Protein AF-A0A9J5Y312-F1 (afdb_monomer)

Organism: Solanum commersonii (NCBI:txid4109)

Radius of gyration: 21.86 Å; Cα contacts (8 Å, |Δi|>4): 19; chains: 1; bounding box: 43×41×53 Å

Mean predicted aligned error: 14.13 Å

Foldseek 3Di:
DVVVVCVVPVVPPPPPPPDPDPDDPDPVVVVVVVVVVQQQDAPDPPHPDGNVRVVVVVVVVPPD

Secondary structure (DSSP, 8-state):
--HHHHHHHHTTSS--------PPPPHHHHHHHHHHH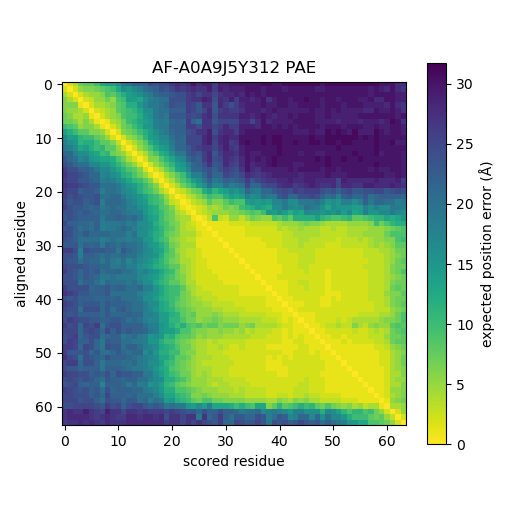HHHSBSSTT-S-BHHHHHHHHHHHT--

Sequence (64 aa):
MHDMVQDAFTVHFDFEYGNQGEEAPNAECKIFFEQLEATSRPLYEGSPHSQLSIAVRLLSIKSN

Solvent-accessible surface area (backbone atoms only — not comparable to full-atom values): 4107 Å² total; per-residue (Å²): 126,76,64,71,59,50,56,74,60,61,68,67,79,77,64,69,88,70,69,88,61,82,73,76,76,56,67,65,58,51,52,51,47,54,53,51,54,62,36,59,40,52,74,47,93,92,45,96,48,18,58,49,61,48,52,52,52,59,56,60,68,69,76,114

pLDDT: mean 78.29, std 18.82, range [49.16, 97.75]

Structure (mmCIF, N/CA/C/O backbone):
data_AF-A0A9J5Y312-F1
#
_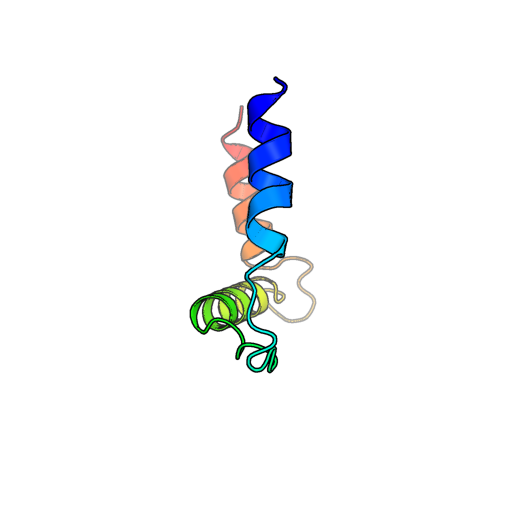entry.id   AF-A0A9J5Y312-F1
#
loop_
_atom_site.group_PDB
_atom_site.id
_atom_site.typ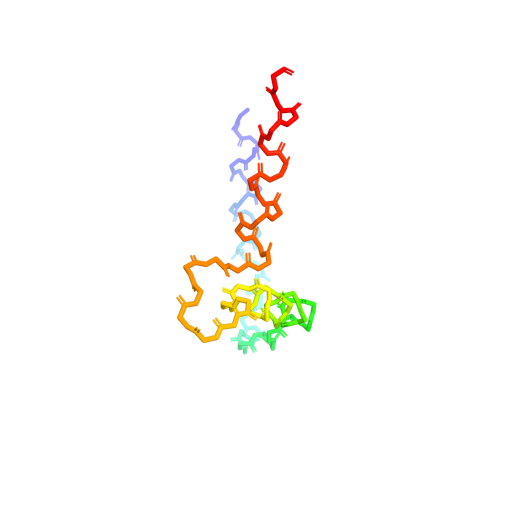e_symbol
_atom_site.label_atom_id
_atom_site.label_alt_id
_atom_site.label_comp_id
_atom_site.label_asym_id
_atom_site.label_entity_id
_atom_site.label_seq_id
_atom_site.pdbx_PDB_ins_code
_atom_site.Cartn_x
_atom_site.Cartn_y
_atom_site.Cartn_z
_atom_site.occupancy
_atom_site.B_iso_or_equiv
_atom_site.auth_seq_id
_atom_site.auth_comp_id
_atom_site.auth_asym_id
_atom_site.auth_atom_id
_atom_site.pdbx_PDB_model_num
ATOM 1 N N . MET A 1 1 ? 27.241 32.993 -7.187 1.00 54.56 1 MET A N 1
ATOM 2 C CA . MET A 1 1 ? 25.819 32.871 -7.592 1.00 54.56 1 MET A CA 1
ATOM 3 C C . MET A 1 1 ? 25.558 33.158 -9.072 1.00 54.56 1 MET A C 1
ATOM 5 O O . MET A 1 1 ? 24.480 32.816 -9.524 1.00 54.56 1 MET A O 1
ATOM 9 N N . HIS A 1 2 ? 26.489 33.742 -9.840 1.00 55.41 2 HIS A N 1
ATOM 10 C CA . HIS A 1 2 ? 26.295 33.939 -11.290 1.00 55.41 2 HIS A CA 1
ATOM 11 C C . HIS A 1 2 ? 26.665 32.701 -12.135 1.00 55.41 2 HIS A C 1
ATOM 13 O O . HIS A 1 2 ? 26.286 32.609 -13.291 1.00 55.41 2 HIS A O 1
ATOM 19 N N . ASP A 1 3 ? 27.357 31.735 -11.525 1.00 58.06 3 ASP A N 1
ATOM 20 C CA . ASP A 1 3 ? 27.953 30.574 -12.202 1.00 58.06 3 ASP A CA 1
ATOM 21 C C . ASP A 1 3 ? 26.960 29.409 -12.402 1.00 58.06 3 ASP A C 1
ATOM 23 O O . ASP A 1 3 ? 26.955 28.734 -13.422 1.00 58.06 3 ASP A O 1
ATOM 27 N N . MET A 1 4 ? 26.017 29.228 -11.469 1.00 61.38 4 MET A N 1
ATOM 28 C CA . MET A 1 4 ? 25.004 28.157 -11.547 1.00 61.38 4 MET A CA 1
ATOM 29 C C . MET A 1 4 ? 23.887 28.451 -12.557 1.00 61.38 4 MET A C 1
ATOM 31 O O . MET A 1 4 ? 23.195 27.543 -13.003 1.00 61.38 4 MET A O 1
ATOM 35 N N . VAL A 1 5 ? 23.683 29.727 -12.895 1.00 57.94 5 VAL A N 1
ATOM 36 C CA . VAL A 1 5 ? 22.678 30.142 -13.885 1.00 57.94 5 VAL A CA 1
ATOM 37 C C . VAL A 1 5 ? 23.203 29.878 -15.295 1.00 57.94 5 VAL A C 1
ATOM 39 O O . VAL A 1 5 ? 22.441 29.510 -16.178 1.00 57.94 5 VAL A O 1
ATOM 42 N N . GLN A 1 6 ? 24.512 30.018 -15.501 1.00 57.38 6 GLN A N 1
ATOM 43 C CA . GLN A 1 6 ? 25.140 29.871 -16.807 1.00 57.38 6 GLN A CA 1
ATOM 44 C C . GLN A 1 6 ? 25.213 28.402 -17.246 1.00 57.38 6 GLN A C 1
ATOM 46 O O . GLN A 1 6 ? 24.998 28.113 -18.422 1.00 57.38 6 GLN A O 1
ATOM 51 N N . ASP A 1 7 ? 25.394 27.475 -16.303 1.00 59.00 7 ASP A N 1
ATOM 52 C CA . ASP A 1 7 ? 25.369 26.033 -16.568 1.00 59.00 7 ASP A CA 1
ATOM 53 C C . ASP A 1 7 ? 23.985 25.567 -17.061 1.00 59.00 7 ASP A C 1
ATOM 55 O O . ASP A 1 7 ? 23.884 24.896 -18.082 1.00 59.00 7 ASP A O 1
ATOM 59 N N . ALA A 1 8 ? 22.897 26.052 -16.446 1.00 57.16 8 ALA A N 1
ATOM 60 C CA . ALA A 1 8 ? 21.522 25.702 -16.824 1.00 57.16 8 ALA A CA 1
ATOM 61 C C . ALA A 1 8 ? 21.120 26.137 -18.250 1.00 57.16 8 ALA A C 1
ATOM 63 O O . ALA A 1 8 ? 20.259 25.507 -18.863 1.00 57.16 8 ALA A O 1
ATOM 64 N N . PHE A 1 9 ? 21.731 27.198 -18.790 1.00 54.88 9 PHE A N 1
ATOM 65 C CA . PHE A 1 9 ? 21.449 27.689 -20.146 1.00 54.88 9 PHE A CA 1
ATOM 66 C C . PHE A 1 9 ? 22.474 27.230 -21.196 1.00 54.88 9 PHE A C 1
ATOM 68 O O . PHE A 1 9 ? 22.168 27.262 -22.388 1.00 54.88 9 PHE A O 1
ATOM 75 N N . THR A 1 10 ? 23.667 26.780 -20.788 1.00 49.16 10 THR A N 1
ATOM 76 C CA . THR A 1 10 ? 24.722 26.337 -21.722 1.00 49.16 10 THR A CA 1
ATOM 77 C C . THR A 1 10 ? 24.427 24.955 -22.313 1.00 49.16 10 THR A C 1
ATOM 79 O O . THR A 1 10 ? 24.797 24.689 -23.453 1.00 49.16 10 THR A O 1
ATOM 82 N N . VAL A 1 11 ? 23.665 24.105 -21.613 1.00 54.22 11 VAL A N 1
ATOM 83 C CA . VAL A 1 11 ? 23.297 22.760 -22.106 1.00 54.22 11 VAL A CA 1
ATOM 84 C C . VAL A 1 11 ? 22.272 22.786 -23.254 1.00 54.22 11 VAL A C 1
ATOM 86 O O . VAL A 1 11 ? 21.951 21.743 -23.816 1.00 54.22 11 VAL A O 1
ATOM 89 N N . HIS A 1 12 ? 21.740 23.956 -23.626 1.00 53.22 12 HIS A N 1
ATOM 90 C CA . HIS A 1 12 ? 20.595 24.035 -24.537 1.00 53.22 12 HIS A CA 1
ATOM 91 C C . HIS A 1 12 ? 20.924 24.380 -26.000 1.00 53.22 12 HIS A C 1
ATOM 93 O O . HIS A 1 12 ? 20.002 24.435 -26.815 1.00 53.22 12 HIS A O 1
ATOM 99 N N . PHE A 1 13 ? 22.195 24.599 -26.359 1.00 50.31 13 PHE A N 1
ATOM 100 C CA . PHE A 1 13 ? 22.565 24.985 -27.732 1.00 50.31 13 PHE A CA 1
ATOM 101 C C . PHE A 1 13 ? 23.105 23.855 -28.614 1.00 50.31 13 PHE A C 1
ATOM 103 O O . PHE A 1 13 ? 23.100 24.019 -29.829 1.00 50.31 13 PHE A O 1
ATOM 110 N N . ASP A 1 14 ? 23.473 22.710 -28.034 1.00 49.50 14 ASP A N 1
ATOM 111 C CA . ASP A 1 14 ? 23.980 21.541 -28.778 1.00 49.50 14 ASP A CA 1
ATOM 112 C C . ASP A 1 14 ? 23.060 20.314 -28.664 1.00 49.50 14 ASP A C 1
ATOM 114 O O . ASP A 1 14 ? 23.441 19.199 -29.016 1.00 49.50 14 ASP A O 1
ATOM 118 N N . PHE A 1 15 ? 21.828 20.500 -28.174 1.00 52.69 15 PHE A N 1
ATOM 119 C CA . PHE A 1 15 ? 20.850 19.420 -28.123 1.00 52.69 15 PHE A CA 1
ATOM 120 C C . PHE A 1 15 ? 20.361 19.142 -29.544 1.00 52.69 15 PHE A C 1
ATOM 122 O O . PHE A 1 15 ? 19.423 19.775 -30.038 1.00 52.69 15 PHE A O 1
ATOM 129 N N . GLU A 1 16 ? 21.049 18.213 -30.212 1.00 50.81 16 GLU A N 1
ATOM 130 C CA . GLU A 1 16 ? 20.533 17.491 -31.362 1.00 50.81 16 GLU A CA 1
ATOM 131 C C . GLU A 1 16 ? 19.037 17.256 -31.146 1.00 50.81 16 GLU A C 1
ATOM 133 O O . GLU A 1 16 ? 18.612 16.575 -30.213 1.00 50.81 16 GLU A O 1
ATOM 138 N N . TYR A 1 17 ? 18.225 17.798 -32.049 1.00 53.09 17 TYR A N 1
ATOM 139 C CA . TYR A 1 17 ? 16.815 17.450 -32.238 1.00 53.09 17 TYR A CA 1
ATOM 140 C C . TYR A 1 17 ? 16.675 15.990 -32.738 1.00 53.09 17 TYR A C 1
ATOM 142 O O . TYR A 1 17 ? 15.848 15.666 -33.588 1.00 53.09 17 TYR A O 1
ATOM 150 N N . GLY A 1 18 ? 17.529 15.089 -32.255 1.00 50.62 18 GLY A N 1
ATOM 151 C CA . GLY A 1 18 ? 17.509 13.668 -32.518 1.00 50.62 18 GLY A CA 1
ATOM 152 C C . GLY A 1 18 ? 16.435 13.035 -31.657 1.00 50.62 18 GLY A C 1
ATOM 153 O O . GLY A 1 18 ? 16.704 12.609 -30.544 1.00 50.62 18 GLY A O 1
ATOM 154 N N . ASN A 1 19 ? 15.216 12.974 -32.190 1.00 58.34 19 ASN A N 1
ATOM 155 C CA . ASN A 1 19 ? 14.181 12.057 -31.727 1.00 58.34 19 ASN A CA 1
ATOM 156 C C . ASN A 1 19 ? 13.918 12.120 -30.208 1.00 58.34 19 ASN A C 1
ATOM 158 O O . ASN A 1 19 ? 14.222 11.177 -29.477 1.00 58.34 19 ASN A O 1
ATOM 162 N N . GLN A 1 20 ? 13.251 13.184 -29.750 1.00 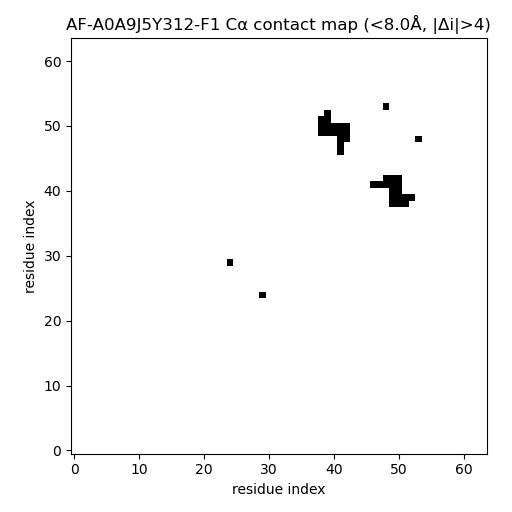58.44 20 GLN A N 1
ATOM 163 C CA . GLN A 1 20 ? 12.496 13.164 -28.488 1.00 58.44 20 GLN A CA 1
ATOM 164 C C . GLN A 1 20 ? 11.271 12.234 -28.626 1.00 58.44 20 GLN A C 1
ATOM 166 O O . GLN A 1 20 ? 10.131 12.646 -28.432 1.00 58.44 20 GLN A O 1
ATOM 171 N N . GLY A 1 21 ? 11.483 10.987 -29.055 1.00 62.25 21 GLY A N 1
ATOM 172 C CA . GLY A 1 21 ? 10.478 9.951 -28.888 1.00 62.25 21 GLY A CA 1
ATOM 173 C C . GLY A 1 21 ? 10.244 9.801 -27.392 1.00 62.25 21 GLY A C 1
ATOM 174 O O . GLY A 1 21 ? 11.215 9.804 -26.636 1.00 62.25 21 GLY A O 1
ATOM 175 N N . GLU A 1 22 ? 8.979 9.732 -26.974 1.00 66.56 22 GLU A N 1
ATOM 176 C CA . GLU A 1 22 ? 8.630 9.469 -25.578 1.00 66.56 22 GLU A CA 1
ATOM 177 C C . GLU A 1 22 ? 9.478 8.300 -25.071 1.00 66.56 22 GLU A C 1
ATOM 179 O O . GLU A 1 22 ? 9.398 7.182 -25.590 1.00 66.56 22 GLU A O 1
ATOM 184 N N . GLU A 1 23 ? 10.352 8.585 -24.106 1.00 69.94 23 GLU A N 1
ATOM 185 C CA . GLU A 1 23 ? 11.160 7.554 -23.479 1.00 69.94 23 GLU A CA 1
ATOM 186 C C . GLU A 1 23 ? 10.204 6.544 -22.846 1.00 69.94 23 GLU A C 1
ATOM 188 O O . GLU A 1 23 ? 9.259 6.913 -22.140 1.00 69.94 23 GLU A O 1
ATOM 193 N N . ALA A 1 24 ? 10.418 5.259 -23.138 1.00 72.12 24 ALA A N 1
ATOM 194 C CA . ALA A 1 24 ? 9.590 4.213 -22.567 1.00 72.12 24 ALA A CA 1
ATOM 195 C C . ALA A 1 24 ? 9.621 4.334 -21.031 1.00 72.12 24 ALA A C 1
ATOM 197 O O . ALA A 1 24 ? 10.695 4.542 -20.462 1.00 72.12 24 ALA A O 1
ATOM 198 N N . PRO A 1 25 ? 8.472 4.212 -20.343 1.00 71.94 25 PRO A N 1
ATOM 199 C CA . PRO A 1 25 ? 8.419 4.442 -18.909 1.00 71.94 25 PRO A CA 1
ATOM 200 C C . PRO A 1 25 ? 9.429 3.555 -18.178 1.00 71.94 25 PRO A C 1
ATOM 202 O O . PRO A 1 25 ? 9.484 2.347 -18.425 1.00 71.94 25 PRO A O 1
ATOM 205 N N . ASN A 1 26 ? 10.211 4.163 -17.276 1.00 88.12 26 ASN A N 1
ATOM 206 C CA . ASN A 1 26 ? 11.224 3.470 -16.483 1.00 88.12 26 ASN A CA 1
ATOM 207 C C . ASN A 1 26 ? 10.621 2.196 -15.861 1.00 88.12 26 ASN A C 1
ATOM 209 O O . ASN A 1 26 ? 9.634 2.255 -15.119 1.00 88.12 26 ASN A O 1
ATOM 213 N N . ALA A 1 27 ? 11.225 1.044 -16.161 1.00 90.94 27 ALA A N 1
ATOM 214 C CA . ALA A 1 27 ? 10.774 -0.252 -15.670 1.00 90.94 27 ALA A CA 1
ATOM 215 C C . ALA A 1 27 ? 10.728 -0.304 -14.133 1.00 90.94 27 ALA A C 1
ATOM 217 O O . ALA A 1 27 ? 9.797 -0.875 -13.566 1.00 90.94 27 ALA A O 1
ATOM 218 N N . GLU A 1 28 ? 11.671 0.350 -13.454 1.00 92.88 28 GLU A N 1
ATOM 219 C CA . GLU A 1 28 ? 11.682 0.450 -11.993 1.00 92.88 28 GLU A CA 1
ATOM 220 C C . GLU A 1 28 ? 10.508 1.285 -11.474 1.00 92.88 28 GLU A C 1
ATOM 222 O O . GLU A 1 28 ? 9.862 0.896 -10.502 1.00 92.88 28 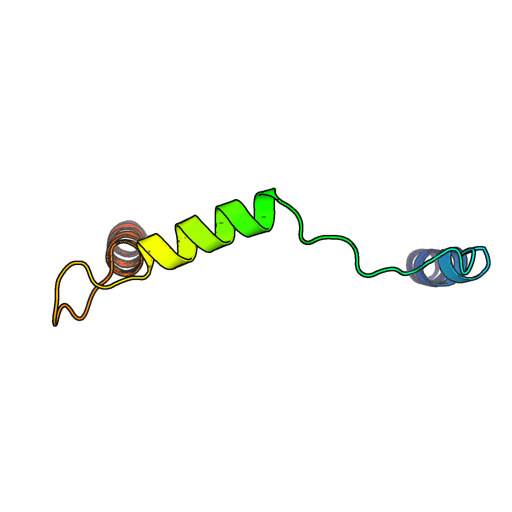GLU A O 1
ATOM 227 N N . CYS A 1 29 ? 10.163 2.383 -12.158 1.00 90.94 29 CYS A N 1
ATOM 228 C CA . CYS A 1 29 ? 8.983 3.185 -11.820 1.00 90.94 29 CYS A CA 1
ATOM 229 C C . CYS A 1 29 ? 7.698 2.370 -11.952 1.00 90.94 29 CYS A C 1
ATOM 231 O O . CYS A 1 29 ? 6.811 2.488 -11.109 1.00 90.94 29 CYS A O 1
ATOM 233 N N . LYS A 1 30 ? 7.598 1.525 -12.984 1.00 90.69 30 LYS A N 1
ATOM 234 C CA . LYS A 1 30 ? 6.448 0.635 -13.158 1.00 90.69 30 LYS A CA 1
ATOM 235 C C . LYS A 1 30 ? 6.340 -0.364 -12.005 1.00 90.69 30 LYS A C 1
ATOM 237 O O . LYS A 1 30 ? 5.271 -0.492 -11.418 1.00 90.69 30 LYS A O 1
ATOM 242 N N . ILE A 1 31 ? 7.446 -1.015 -11.647 1.00 95.00 31 ILE A N 1
ATOM 243 C CA . ILE A 1 31 ? 7.492 -1.965 -10.525 1.00 95.00 31 ILE A CA 1
ATOM 244 C C . ILE A 1 31 ? 7.095 -1.271 -9.216 1.00 95.00 31 ILE A C 1
ATOM 246 O O . ILE A 1 31 ? 6.265 -1.784 -8.466 1.00 95.00 31 ILE A O 1
ATOM 250 N N . PHE A 1 32 ? 7.650 -0.086 -8.955 1.00 95.12 32 PHE A N 1
ATOM 251 C CA . PHE A 1 32 ? 7.306 0.706 -7.779 1.00 95.12 32 PHE A CA 1
ATOM 252 C C . PHE A 1 32 ? 5.816 1.065 -7.752 1.00 95.12 32 PHE A C 1
ATOM 254 O O . PHE A 1 32 ? 5.155 0.907 -6.726 1.00 95.12 32 PHE A O 1
ATOM 261 N N . PHE A 1 33 ? 5.272 1.516 -8.883 1.00 94.19 33 PHE A N 1
ATOM 262 C CA . PHE A 1 33 ? 3.864 1.873 -8.998 1.00 94.19 33 PHE A CA 1
ATOM 263 C C . PHE A 1 33 ? 2.945 0.676 -8.729 1.00 94.19 33 PHE A C 1
ATOM 265 O O . PHE A 1 33 ? 1.999 0.803 -7.958 1.00 94.19 33 PHE A O 1
ATOM 272 N N . GLU A 1 34 ? 3.241 -0.495 -9.295 1.00 96.25 34 GLU A N 1
ATOM 273 C CA . GLU A 1 34 ? 2.461 -1.717 -9.066 1.00 96.25 34 GLU A CA 1
ATOM 274 C C . GLU A 1 34 ? 2.456 -2.121 -7.583 1.00 96.25 34 GLU A C 1
ATOM 276 O O . GLU A 1 34 ? 1.411 -2.472 -7.028 1.00 96.25 34 GLU A O 1
ATOM 281 N N . GLN A 1 35 ? 3.600 -2.012 -6.904 1.00 96.69 35 GLN A N 1
ATOM 282 C CA . GLN A 1 35 ? 3.701 -2.270 -5.465 1.00 96.69 35 GLN A CA 1
ATOM 283 C C . GLN A 1 35 ? 2.908 -1.249 -4.638 1.00 96.69 35 GLN A C 1
ATOM 285 O O . GLN A 1 35 ? 2.202 -1.617 -3.691 1.00 96.69 35 GLN A O 1
ATOM 290 N N . LEU A 1 36 ? 2.999 0.035 -4.989 1.00 96.19 36 LEU A N 1
ATOM 291 C CA . LEU A 1 36 ? 2.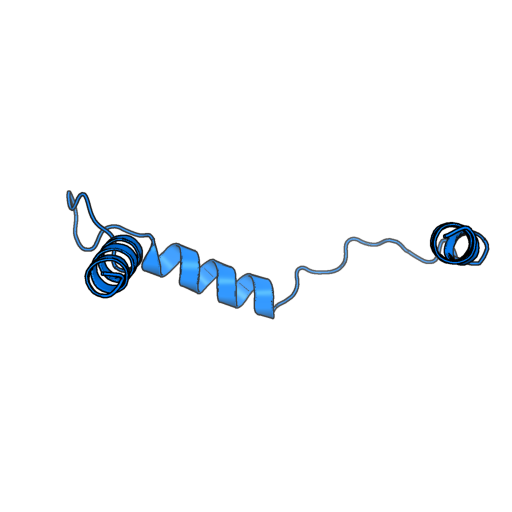257 1.098 -4.319 1.00 96.19 36 LEU A CA 1
ATOM 292 C C . LEU A 1 36 ? 0.749 0.907 -4.492 1.00 96.19 36 LEU A C 1
ATOM 294 O O . LEU A 1 36 ? -0.005 1.005 -3.523 1.00 96.19 36 LEU A O 1
ATOM 298 N N . GLU A 1 37 ? 0.307 0.600 -5.708 1.00 96.44 37 GLU A N 1
ATOM 299 C CA . GLU A 1 37 ? -1.098 0.360 -6.009 1.00 96.44 37 GLU A CA 1
ATOM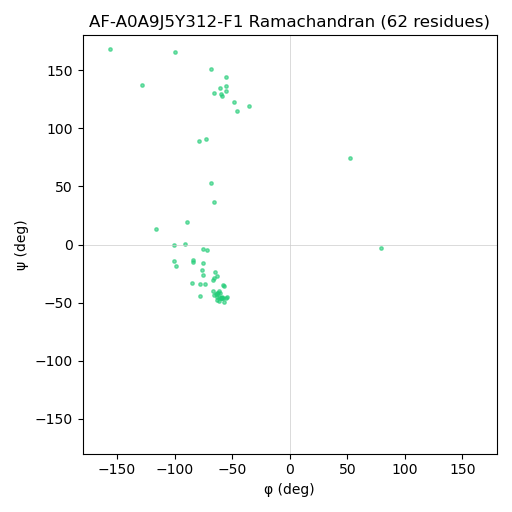 300 C C . GLU A 1 37 ? -1.619 -0.839 -5.209 1.00 96.44 37 GLU A C 1
ATOM 302 O O . GLU A 1 37 ? -2.637 -0.726 -4.524 1.00 96.44 37 GLU A O 1
ATOM 307 N N . ALA A 1 38 ? -0.894 -1.963 -5.216 1.00 96.00 38 ALA A N 1
ATOM 308 C CA . ALA A 1 38 ? -1.270 -3.164 -4.475 1.00 96.00 38 ALA A CA 1
ATOM 309 C C . ALA A 1 38 ? -1.400 -2.903 -2.963 1.00 96.00 38 ALA A C 1
ATOM 311 O O . ALA A 1 38 ? -2.394 -3.296 -2.351 1.00 96.00 38 ALA A O 1
ATOM 312 N N . THR A 1 39 ? -0.439 -2.194 -2.366 1.00 96.69 39 THR A N 1
ATOM 313 C CA . THR A 1 39 ? -0.425 -1.895 -0.919 1.00 96.69 39 THR A CA 1
ATOM 314 C C . THR A 1 39 ? -1.418 -0.808 -0.500 1.00 96.69 39 THR A C 1
ATOM 316 O O . THR A 1 39 ? -1.734 -0.682 0.690 1.00 96.69 39 THR A O 1
ATOM 319 N N . SER A 1 40 ? -1.935 -0.039 -1.462 1.00 95.88 40 SER A N 1
ATOM 320 C CA . SER A 1 40 ? -2.942 1.003 -1.244 1.00 95.88 40 SER A CA 1
ATOM 321 C C . SER A 1 40 ? -4.375 0.467 -1.210 1.00 95.88 40 SER A C 1
ATOM 323 O O . SER A 1 40 ? -5.265 1.165 -0.722 1.00 95.88 40 SER A O 1
ATOM 325 N N . ARG A 1 41 ? -4.622 -0.767 -1.672 1.00 96.25 41 ARG A N 1
ATOM 326 C CA . ARG A 1 41 ? -5.960 -1.381 -1.661 1.00 96.25 41 ARG A CA 1
ATOM 327 C C . ARG A 1 41 ? -6.443 -1.678 -0.229 1.00 96.25 41 ARG A C 1
ATOM 329 O O . ARG A 1 41 ? -5.619 -1.936 0.655 1.00 96.25 41 ARG A O 1
ATOM 336 N N . PRO A 1 42 ? -7.767 -1.663 0.028 1.00 97.38 42 PRO A N 1
ATOM 337 C CA . PRO A 1 42 ? -8.322 -2.075 1.316 1.00 97.38 42 PRO A CA 1
ATOM 338 C C . PRO A 1 42 ? -7.887 -3.494 1.696 1.00 97.38 42 PRO A C 1
ATOM 340 O O . PRO A 1 42 ? -7.799 -4.367 0.838 1.00 97.38 42 PRO A O 1
ATOM 343 N N . LEU A 1 43 ? -7.656 -3.737 2.990 1.00 95.25 43 LEU A N 1
ATOM 344 C CA . LEU A 1 43 ? -7.278 -5.067 3.495 1.00 95.25 43 LEU A CA 1
ATOM 345 C C . LEU A 1 43 ? -8.299 -6.167 3.165 1.00 95.25 43 LEU A C 1
ATOM 347 O O . LEU A 1 43 ? -7.933 -7.321 2.969 1.00 95.25 43 LEU A O 1
ATOM 351 N N . TYR A 1 44 ? -9.576 -5.804 3.170 1.00 94.62 44 TYR A N 1
ATOM 352 C CA . TYR A 1 44 ? -10.724 -6.636 2.830 1.00 94.62 44 TYR A CA 1
ATOM 353 C C . TYR A 1 44 ? -11.871 -5.712 2.395 1.00 94.62 44 TYR A C 1
ATOM 355 O O . TYR A 1 44 ? -11.797 -4.491 2.576 1.00 94.62 44 TYR A O 1
ATOM 363 N N . GLU A 1 45 ? -12.928 -6.274 1.811 1.00 95.88 45 GLU A N 1
ATOM 364 C CA . GLU A 1 45 ? -14.078 -5.502 1.332 1.00 95.88 45 GLU A CA 1
ATOM 365 C C . GLU A 1 45 ? -14.741 -4.702 2.467 1.00 95.88 45 GLU A C 1
ATOM 367 O O . GLU A 1 45 ? -15.040 -5.234 3.533 1.00 95.88 45 GLU A O 1
ATOM 372 N N . GLY A 1 46 ? -14.934 -3.399 2.253 1.00 94.44 46 GLY A N 1
ATOM 373 C CA . GLY A 1 46 ? -15.476 -2.487 3.266 1.00 94.44 46 GLY A CA 1
ATOM 374 C C . GLY A 1 46 ? -14.472 -2.011 4.323 1.00 94.44 46 GLY A C 1
ATOM 375 O O . GLY A 1 46 ? -14.827 -1.173 5.151 1.00 94.44 46 GLY A O 1
ATOM 376 N N . SER A 1 47 ? -13.216 -2.477 4.299 1.00 95.75 47 SER A N 1
ATOM 377 C CA . SER A 1 47 ? -12.181 -1.956 5.198 1.00 95.75 47 SER A CA 1
ATOM 378 C C . SER A 1 47 ? -11.875 -0.484 4.881 1.00 95.75 47 SER A C 1
ATOM 380 O O . SER A 1 47 ? -11.545 -0.162 3.737 1.00 95.75 47 SER A O 1
ATOM 382 N N . PRO A 1 48 ? -11.860 0.416 5.881 1.00 94.19 48 PRO A N 1
ATOM 383 C CA . PRO A 1 48 ? -11.417 1.796 5.690 1.00 94.19 48 PRO A CA 1
ATOM 384 C C . PRO A 1 48 ? -9.887 1.914 5.582 1.00 94.19 48 PRO A C 1
ATOM 386 O O . PRO A 1 48 ? -9.354 3.018 5.454 1.00 94.19 48 PRO A O 1
ATOM 389 N N . HIS A 1 49 ? -9.151 0.809 5.741 1.00 97.19 49 HIS A N 1
ATOM 390 C CA . HIS A 1 49 ? -7.699 0.804 5.877 1.00 97.19 49 HIS A CA 1
ATOM 391 C C . HIS A 1 49 ? -7.035 -0.168 4.902 1.00 97.19 49 HIS A C 1
ATOM 393 O O . HIS A 1 49 ? -7.470 -1.311 4.734 1.00 97.19 49 HIS A O 1
ATOM 399 N N . SER A 1 50 ? -5.941 0.308 4.309 1.00 97.75 50 SER A N 1
ATOM 400 C CA . SER A 1 50 ? -4.977 -0.458 3.521 1.00 97.75 50 SER A CA 1
ATOM 401 C C . SER A 1 50 ? -3.740 -0.808 4.347 1.00 97.75 50 SER A C 1
ATOM 403 O O . SER A 1 50 ? -3.497 -0.195 5.397 1.00 97.75 50 SER A O 1
ATOM 405 N N . GLN A 1 51 ? -2.927 -1.746 3.850 1.00 96.56 51 GLN A N 1
ATOM 406 C CA . GLN A 1 51 ? -1.631 -2.081 4.454 1.00 96.56 51 GLN A CA 1
ATOM 407 C C . GLN A 1 51 ? -0.756 -0.834 4.610 1.00 96.56 51 GLN A C 1
ATOM 409 O O . GLN A 1 51 ? -0.216 -0.593 5.690 1.00 96.56 51 GLN A O 1
ATOM 414 N N . LEU A 1 52 ? -0.700 0.004 3.570 1.00 96.25 52 LEU A N 1
ATOM 415 C CA . LEU A 1 52 ? 0.045 1.258 3.593 1.00 96.25 5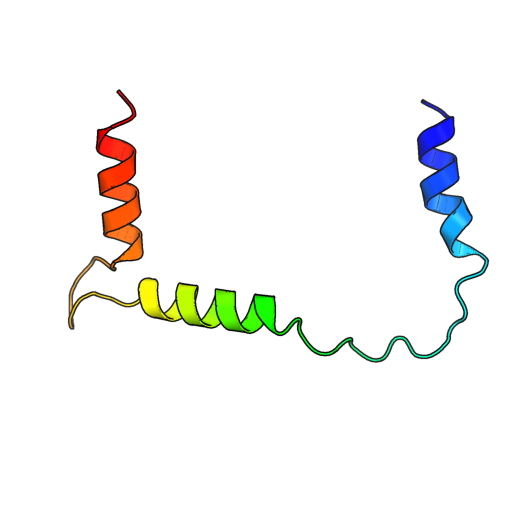2 LEU A CA 1
ATOM 416 C C . LEU A 1 52 ? -0.442 2.194 4.710 1.00 96.25 52 LEU A C 1
ATOM 418 O O . LEU A 1 52 ? 0.358 2.708 5.489 1.00 96.25 52 LEU A O 1
ATOM 422 N N . SER A 1 53 ? -1.759 2.365 4.861 1.00 95.75 53 SER A N 1
ATOM 423 C CA . SER A 1 53 ? -2.325 3.248 5.891 1.00 95.75 53 SER A CA 1
ATOM 424 C C . SER A 1 53 ? -2.055 2.772 7.327 1.00 95.75 53 SER A C 1
ATOM 426 O O . SER A 1 53 ? -1.991 3.578 8.257 1.00 95.75 53 SER A O 1
ATOM 428 N N . ILE A 1 54 ? -1.918 1.459 7.528 1.00 96.00 54 ILE A N 1
ATOM 429 C CA . ILE A 1 54 ? -1.573 0.873 8.826 1.00 96.00 54 ILE A CA 1
ATOM 430 C C . ILE A 1 54 ? -0.084 1.041 9.090 1.00 96.00 54 ILE A C 1
ATOM 432 O O . ILE A 1 54 ? 0.276 1.465 10.183 1.00 96.00 54 ILE A O 1
ATOM 436 N N . ALA A 1 55 ? 0.767 0.778 8.097 1.00 94.75 55 ALA A N 1
ATOM 437 C CA . ALA A 1 55 ? 2.204 0.997 8.210 1.00 94.75 55 ALA A CA 1
ATOM 438 C C . ALA A 1 55 ? 2.517 2.450 8.605 1.00 94.75 55 ALA A C 1
ATOM 440 O O . ALA A 1 55 ? 3.261 2.670 9.557 1.00 94.75 55 ALA A O 1
ATOM 441 N N . VAL A 1 56 ? 1.876 3.433 7.959 1.00 93.81 56 VAL A N 1
ATOM 442 C CA . VAL A 1 56 ? 2.007 4.857 8.318 1.00 93.81 56 VAL A CA 1
ATOM 443 C C . VAL A 1 56 ? 1.616 5.101 9.776 1.00 93.81 56 VAL A C 1
ATOM 445 O O . VAL A 1 56 ? 2.396 5.684 10.522 1.00 93.81 56 VAL A O 1
ATOM 448 N N . ARG A 1 57 ? 0.453 4.601 10.218 1.00 93.56 57 ARG A N 1
ATOM 449 C CA . ARG A 1 57 ? 0.015 4.728 11.619 1.00 93.56 57 ARG A CA 1
ATOM 450 C C . ARG A 1 57 ? 1.012 4.119 12.598 1.00 93.56 57 ARG A C 1
ATOM 452 O O . ARG A 1 57 ? 1.335 4.755 13.593 1.00 93.56 57 ARG A O 1
ATOM 459 N N . LEU A 1 58 ? 1.503 2.914 12.318 1.00 93.69 58 LEU A N 1
ATOM 460 C CA . LEU A 1 58 ? 2.470 2.222 13.169 1.00 93.69 58 LEU A CA 1
ATOM 461 C C . LEU A 1 58 ? 3.788 2.995 13.277 1.00 93.69 58 LEU A C 1
ATOM 463 O O . LEU A 1 58 ? 4.335 3.116 14.371 1.00 93.69 58 LEU A O 1
ATOM 467 N N . LEU A 1 59 ? 4.271 3.556 12.167 1.00 92.88 59 LEU A N 1
ATOM 468 C CA . LEU A 1 59 ? 5.462 4.404 12.157 1.00 92.88 59 LEU A CA 1
ATOM 469 C C . LEU A 1 59 ? 5.251 5.676 12.987 1.00 92.88 59 LEU A C 1
ATOM 471 O O . LEU A 1 59 ? 6.123 6.037 13.774 1.00 92.88 59 LEU A O 1
ATOM 475 N N . SER A 1 60 ? 4.078 6.308 12.883 1.00 89.06 60 SER A N 1
ATOM 476 C CA . SER A 1 60 ? 3.743 7.514 13.650 1.00 89.06 60 SER A CA 1
ATOM 477 C C . SER A 1 60 ? 3.664 7.290 15.165 1.00 89.06 60 SER A C 1
ATOM 479 O O . SER A 1 60 ? 3.859 8.237 15.921 1.00 89.06 60 SER A O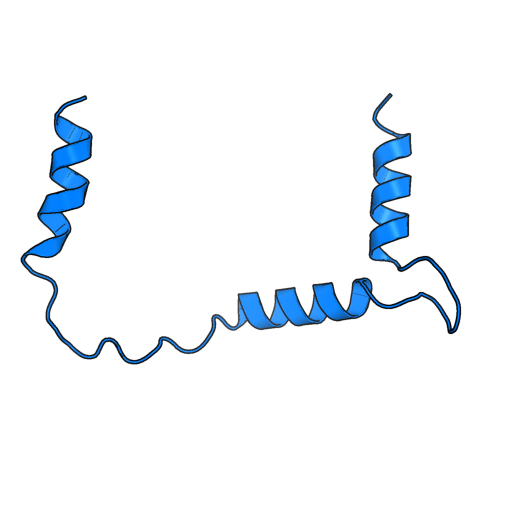 1
ATOM 481 N N . ILE A 1 61 ? 3.415 6.061 15.636 1.00 83.69 61 ILE A N 1
ATOM 482 C CA . ILE A 1 61 ? 3.356 5.750 17.079 1.00 83.69 61 ILE A CA 1
ATOM 483 C C . ILE A 1 61 ? 4.729 5.912 17.746 1.00 83.69 61 ILE A C 1
ATOM 485 O O . ILE A 1 61 ? 4.804 6.265 18.920 1.00 83.69 61 ILE A O 1
ATOM 489 N N . LYS A 1 62 ? 5.819 5.673 17.009 1.00 63.62 62 LYS A N 1
ATOM 490 C CA . LYS A 1 62 ? 7.187 5.683 17.549 1.00 63.62 62 LYS A CA 1
ATOM 491 C C . LYS A 1 62 ? 7.872 7.055 17.453 1.00 63.62 62 LYS A C 1
ATOM 493 O O . LYS A 1 62 ? 9.024 7.177 17.853 1.00 63.62 62 LYS A O 1
ATOM 498 N N . SER A 1 63 ? 7.190 8.075 16.929 1.00 59.66 63 SER A N 1
ATOM 499 C CA . SER A 1 63 ? 7.733 9.431 16.752 1.00 59.66 63 SER A CA 1
ATOM 500 C C . SER A 1 63 ? 7.531 10.366 17.961 1.00 59.66 63 SER A C 1
ATOM 502 O O . SER A 1 63 ? 7.633 11.576 17.785 1.00 59.66 63 SER A O 1
ATOM 504 N N . ASN A 1 64 ? 7.269 9.830 19.162 1.00 51.72 64 ASN A N 1
ATOM 505 C CA . ASN A 1 64 ? 7.305 10.570 20.434 1.00 51.72 64 ASN A CA 1
ATOM 506 C C . ASN A 1 64 ? 8.476 10.112 21.303 1.00 51.72 64 ASN A C 1
ATOM 508 O O . ASN A 1 64 ? 8.666 8.878 21.409 1.00 51.72 64 ASN A O 1
#